Protein AF-A0A3R7E6W0-F1 (afdb_monomer)

Solvent-accessible surface area (backbone atoms only — not comparable to full-atom values): 5903 Å² total; per-residue (Å²): 129,69,66,62,60,53,51,51,50,54,53,50,50,53,50,51,44,27,46,76,68,35,75,55,42,68,37,35,79,67,66,75,42,95,72,46,68,15,39,29,38,53,34,24,76,92,82,48,41,42,32,55,59,50,27,54,55,40,39,72,78,39,34,77,38,88,76,22,48,40,55,52,72,44,72,92,65,37,76,80,42,98,77,48,73,84,69,33,32,42,37,41,33,49,56,95,96,34,85,43,78,47,77,84

Secondary structure (DSSP, 8-state):
-HHHHHHHHHHHHHHHHHHHH-TTHHHHHTTSSS--HHHHHHSBTTTTB-HHHHHHHHHHH-TT-S-EEEE---HHHHTT-SS--S--EEEEEEETTEEEEEE-

Radius of gyration: 15.92 Å; Cα contacts (8 Å, |Δi|>4): 141; chains: 1; bounding box: 32×46×40 Å

pLDDT: mean 92.1, std 9.85, range [49.59, 98.44]

Mean predicted aligned error: 4.8 Å

Foldseek 3Di:
DPPVVVVVVVVVVVLVCCQVPVPPVVCCVVVVDLDTNNCQQQQNPDNGDNLQVVLVVCCVVPQADQPSKGARDDCVRAVPDPDHDPFGMWTWHDDPNDIDIDTD

Structure (mmCIF, N/CA/C/O backbone):
data_AF-A0A3R7E6W0-F1
#
_entry.id   AF-A0A3R7E6W0-F1
#
loop_
_atom_site.group_PDB
_atom_site.id
_atom_site.type_symbol
_atom_site.label_atom_id
_atom_site.label_alt_id
_atom_site.label_comp_id
_atom_site.label_asym_id
_atom_site.label_entity_id
_atom_site.label_seq_id
_atom_site.pdbx_PDB_ins_code
_atom_site.Cartn_x
_atom_site.Cartn_y
_atom_site.Cartn_z
_atom_site.occupancy
_atom_site.B_iso_or_equiv
_atom_site.auth_seq_id
_atom_site.auth_comp_id
_atom_site.auth_asym_id
_atom_site.auth_atom_id
_atom_site.pdbx_PDB_model_num
ATOM 1 N N . MET A 1 1 ? 15.497 -32.140 -1.960 1.00 49.59 1 MET A N 1
ATOM 2 C CA . MET A 1 1 ? 14.272 -31.597 -1.317 1.00 49.59 1 MET A CA 1
ATOM 3 C C . MET A 1 1 ? 14.563 -30.438 -0.345 1.00 49.59 1 MET A C 1
ATOM 5 O O . MET A 1 1 ? 13.649 -29.669 -0.078 1.00 49.59 1 MET A O 1
ATOM 9 N N . GLY A 1 2 ? 15.794 -30.276 0.177 1.00 57.38 2 GLY A N 1
ATOM 10 C CA . GLY A 1 2 ? 16.158 -29.185 1.102 1.00 57.38 2 GLY A CA 1
ATOM 11 C C . GLY A 1 2 ? 16.484 -27.836 0.440 1.00 57.38 2 GLY A C 1
ATOM 12 O O . GLY A 1 2 ? 16.181 -26.794 1.013 1.00 57.38 2 GLY A O 1
ATOM 13 N N . ASP A 1 3 ? 17.009 -27.841 -0.788 1.00 62.25 3 ASP A N 1
ATOM 14 C CA . ASP A 1 3 ? 17.536 -26.628 -1.443 1.00 62.25 3 ASP A CA 1
ATOM 15 C C . ASP A 1 3 ? 16.448 -25.673 -1.957 1.00 62.25 3 ASP A C 1
ATOM 17 O O . ASP A 1 3 ? 16.597 -24.452 -1.916 1.00 62.25 3 ASP A O 1
ATOM 21 N N . ILE A 1 4 ? 15.303 -26.221 -2.369 1.00 60.38 4 ILE A N 1
ATOM 22 C CA . ILE A 1 4 ? 14.168 -25.443 -2.887 1.00 60.38 4 ILE A CA 1
ATOM 23 C C . ILE A 1 4 ? 13.554 -24.580 -1.777 1.00 60.38 4 ILE A C 1
ATOM 25 O O . ILE A 1 4 ? 13.269 -23.406 -1.993 1.00 60.38 4 ILE A O 1
ATOM 29 N N . ASN A 1 5 ? 13.410 -25.118 -0.563 1.00 61.94 5 ASN A N 1
ATOM 30 C CA . ASN A 1 5 ? 12.824 -24.381 0.561 1.00 61.94 5 ASN A CA 1
ATOM 31 C C . ASN A 1 5 ? 13.700 -23.209 1.024 1.00 61.94 5 ASN A C 1
ATOM 33 O O . ASN A 1 5 ? 13.174 -22.184 1.453 1.00 61.94 5 ASN A O 1
ATOM 37 N N . VAL A 1 6 ? 15.027 -23.338 0.934 1.00 65.81 6 VAL A N 1
ATOM 38 C CA . VAL A 1 6 ? 15.963 -22.258 1.281 1.00 65.81 6 VAL A CA 1
ATOM 39 C C . VAL A 1 6 ? 15.954 -21.173 0.205 1.00 65.81 6 VAL A C 1
ATOM 41 O O . VAL A 1 6 ? 15.854 -19.991 0.536 1.00 65.81 6 VAL A O 1
ATOM 44 N N . ALA A 1 7 ? 15.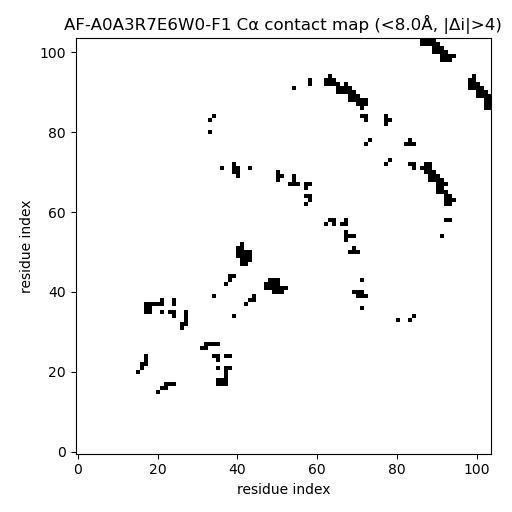972 -21.558 -1.073 1.00 64.19 7 ALA A N 1
ATOM 45 C CA . ALA A 1 7 ? 15.886 -20.614 -2.184 1.00 64.19 7 ALA A CA 1
ATOM 46 C C . ALA A 1 7 ? 14.565 -19.823 -2.169 1.00 64.19 7 ALA A C 1
ATOM 48 O O . ALA A 1 7 ? 14.592 -18.598 -2.272 1.00 64.19 7 ALA A O 1
ATOM 49 N N . VAL A 1 8 ? 13.428 -20.495 -1.943 1.00 68.62 8 VAL A N 1
ATOM 50 C CA . VAL A 1 8 ? 12.100 -19.859 -1.847 1.00 68.62 8 VAL A CA 1
ATOM 51 C C . VAL A 1 8 ? 12.017 -18.897 -0.659 1.00 68.62 8 VAL A C 1
ATOM 53 O O . VAL A 1 8 ? 11.489 -17.791 -0.793 1.00 68.62 8 VAL A O 1
ATOM 56 N N . LYS A 1 9 ? 12.585 -19.263 0.499 1.00 72.19 9 LYS A N 1
ATOM 57 C CA . LYS A 1 9 ? 12.697 -18.344 1.645 1.00 72.19 9 LYS A CA 1
ATOM 58 C C . LYS A 1 9 ? 13.551 -17.123 1.309 1.00 72.19 9 LYS A C 1
ATOM 60 O O . LYS A 1 9 ? 13.168 -16.010 1.652 1.00 72.19 9 LYS A O 1
ATOM 65 N N . GLY A 1 10 ? 14.664 -17.314 0.601 1.00 78.81 10 GLY A N 1
ATOM 66 C CA . GLY A 1 10 ? 15.526 -16.220 0.153 1.00 78.81 10 GLY A CA 1
ATOM 67 C C . GLY A 1 10 ? 14.834 -15.271 -0.829 1.00 78.81 10 GLY A C 1
ATOM 68 O O . GLY A 1 10 ? 14.999 -14.057 -0.724 1.00 78.81 10 GLY A O 1
ATOM 69 N N . THR A 1 11 ? 14.028 -15.791 -1.759 1.00 87.06 11 THR A N 1
ATOM 70 C CA . THR A 1 11 ? 13.252 -14.958 -2.694 1.00 87.06 11 THR A CA 1
ATOM 71 C C . THR A 1 11 ? 12.112 -14.222 -2.003 1.00 87.06 11 THR A C 1
ATOM 73 O O . THR A 1 11 ? 11.888 -13.049 -2.286 1.00 87.06 11 THR A O 1
ATOM 76 N N . LEU A 1 12 ? 11.427 -14.877 -1.062 1.00 90.25 12 LEU A N 1
ATOM 77 C CA . LEU A 1 12 ? 10.341 -14.259 -0.307 1.00 90.25 12 LEU A CA 1
ATOM 78 C C . LEU A 1 12 ? 10.860 -13.157 0.622 1.00 90.25 12 LEU A C 1
ATOM 80 O O . LEU A 1 12 ? 10.260 -12.089 0.680 1.00 90.25 12 LEU A O 1
ATOM 84 N N . GLN A 1 13 ? 12.003 -13.372 1.282 1.00 92.50 13 GLN A N 1
ATOM 85 C CA . GLN A 1 13 ? 12.626 -12.332 2.098 1.00 92.50 13 GLN A CA 1
ATOM 86 C C . GLN A 1 13 ? 12.943 -11.097 1.255 1.00 92.50 13 GLN A C 1
ATOM 88 O O . GLN A 1 13 ? 12.568 -9.997 1.633 1.00 92.50 13 GLN A O 1
ATOM 93 N N . LYS A 1 14 ? 13.564 -11.271 0.082 1.00 92.25 14 LYS A N 1
ATOM 94 C CA . LYS A 1 14 ? 13.852 -10.150 -0.828 1.00 92.25 14 LYS A CA 1
ATOM 95 C C . LYS A 1 14 ? 12.590 -9.386 -1.229 1.00 92.25 14 LYS A C 1
ATOM 97 O O . LYS A 1 14 ? 12.625 -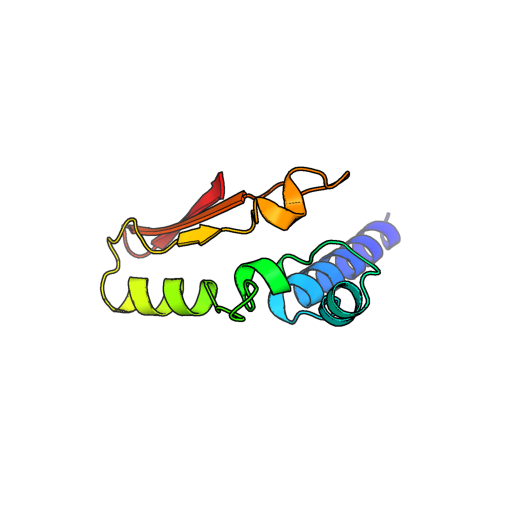8.163 -1.281 1.00 92.25 14 LYS A O 1
ATOM 102 N N . TYR A 1 15 ? 11.492 -10.095 -1.483 1.00 92.06 15 TYR A N 1
ATOM 103 C CA . TYR A 1 15 ? 10.209 -9.464 -1.777 1.00 92.06 15 TYR A CA 1
ATOM 104 C C . TYR A 1 15 ? 9.666 -8.672 -0.578 1.00 92.06 15 TYR A C 1
ATOM 106 O O . TYR A 1 15 ? 9.207 -7.548 -0.745 1.00 92.06 15 TYR A O 1
ATOM 114 N N . TYR A 1 16 ? 9.773 -9.196 0.647 1.00 94.69 16 TYR A N 1
ATOM 115 C CA . TYR A 1 16 ? 9.391 -8.435 1.841 1.00 94.69 16 TYR A CA 1
ATOM 116 C C . TYR A 1 16 ? 10.225 -7.168 2.022 1.00 94.69 16 TYR A C 1
ATOM 118 O O . TYR A 1 16 ? 9.657 -6.114 2.292 1.00 94.69 16 TYR A O 1
ATOM 126 N N . GLU A 1 17 ? 11.541 -7.254 1.836 1.00 95.88 17 GLU A N 1
AT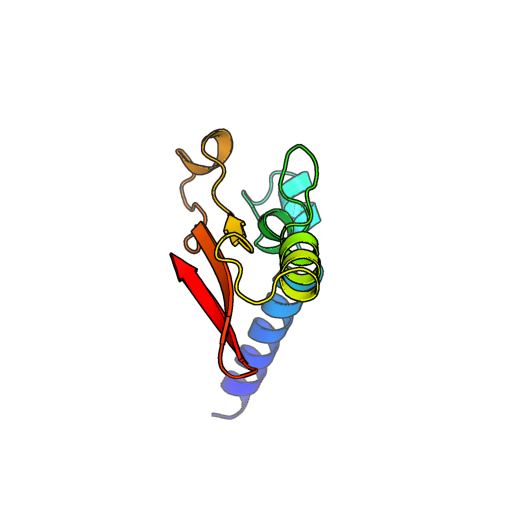OM 127 C CA . GLU A 1 17 ? 12.427 -6.087 1.898 1.00 95.88 17 GLU A CA 1
ATOM 128 C C . GLU A 1 17 ? 12.064 -5.049 0.825 1.00 95.88 17 GLU A C 1
ATOM 130 O O . GLU A 1 17 ? 12.063 -3.850 1.088 1.00 95.88 17 GLU A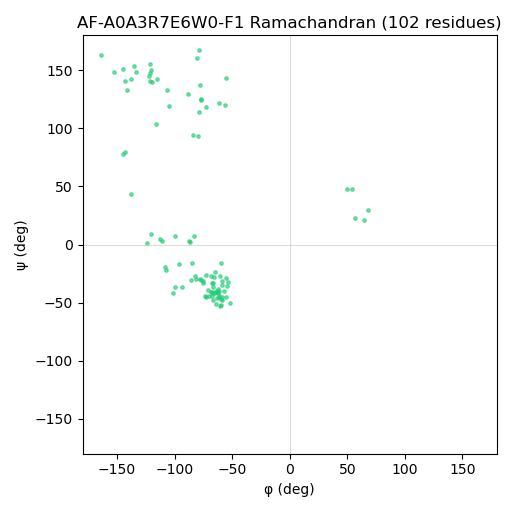 O 1
ATOM 135 N N . GLU A 1 18 ? 11.724 -5.487 -0.389 1.00 95.94 18 GLU A N 1
ATOM 136 C CA . GLU A 1 18 ? 11.222 -4.602 -1.444 1.00 95.94 18 GLU A CA 1
ATOM 137 C C . GLU A 1 18 ? 9.943 -3.883 -1.023 1.00 95.94 18 GLU A C 1
ATOM 139 O O . GLU A 1 18 ? 9.915 -2.658 -1.060 1.00 95.94 18 GLU A O 1
ATOM 144 N N . VAL A 1 19 ? 8.928 -4.608 -0.551 1.00 95.75 19 VAL A N 1
ATOM 145 C CA . VAL A 1 19 ? 7.633 -4.015 -0.186 1.00 95.75 19 VAL A CA 1
ATOM 146 C C . VAL A 1 19 ? 7.729 -3.121 1.055 1.00 95.75 19 VAL A C 1
ATOM 148 O O . VAL A 1 19 ? 7.102 -2.063 1.099 1.00 95.75 19 VAL A O 1
ATOM 151 N N . LEU A 1 20 ? 8.483 -3.520 2.082 1.00 96.06 20 LEU A N 1
ATOM 152 C CA . LEU A 1 20 ? 8.544 -2.799 3.359 1.00 96.06 20 LEU A CA 1
ATOM 153 C C . LEU A 1 20 ? 9.567 -1.664 3.369 1.00 96.06 20 LEU A C 1
ATOM 155 O O . LEU A 1 20 ? 9.350 -0.671 4.061 1.00 96.06 20 LEU A O 1
ATOM 159 N N . HIS A 1 21 ? 10.655 -1.793 2.610 1.00 97.06 21 HIS A N 1
ATOM 160 C CA . HIS A 1 21 ? 11.785 -0.861 2.669 1.00 97.06 21 HIS A CA 1
ATOM 161 C C . HIS A 1 21 ? 12.139 -0.223 1.323 1.00 97.06 21 HIS A C 1
ATOM 163 O O . HIS A 1 21 ? 13.088 0.556 1.260 1.00 97.06 21 HIS A O 1
ATOM 169 N N . GLY A 1 22 ? 11.407 -0.530 0.249 1.00 97.19 22 GLY A N 1
ATOM 170 C CA . GLY A 1 22 ? 11.566 0.152 -1.035 1.00 97.19 22 GLY A CA 1
ATOM 171 C C . GLY A 1 22 ? 12.895 -0.151 -1.716 1.00 97.19 22 GLY A C 1
ATOM 172 O O . GLY A 1 22 ? 13.423 0.678 -2.454 1.00 97.19 22 GLY A O 1
ATOM 173 N N . THR A 1 23 ? 13.471 -1.339 -1.488 1.00 97.12 23 THR A N 1
ATOM 174 C CA . THR A 1 23 ? 14.805 -1.694 -2.019 1.00 97.12 23 THR A CA 1
ATOM 175 C C . THR A 1 23 ? 14.898 -1.658 -3.553 1.00 97.12 23 THR A C 1
ATOM 177 O O . THR A 1 23 ? 16.007 -1.601 -4.094 1.00 97.12 23 THR A O 1
ATOM 180 N N . LEU A 1 24 ? 13.760 -1.642 -4.263 1.00 96.19 24 LEU A N 1
ATOM 181 C CA . LEU A 1 24 ? 13.670 -1.485 -5.720 1.00 96.19 24 LEU A CA 1
ATOM 182 C C . LEU A 1 24 ? 13.061 -0.152 -6.191 1.00 96.19 24 LEU A C 1
ATOM 184 O O . LEU A 1 24 ? 12.959 0.051 -7.399 1.00 96.19 24 LEU A O 1
ATOM 188 N N . ASP A 1 25 ? 12.722 0.786 -5.304 1.00 96.25 25 ASP A N 1
ATOM 189 C CA . ASP A 1 25 ? 12.118 2.073 -5.695 1.00 96.25 25 ASP A CA 1
ATOM 190 C C . ASP A 1 25 ? 13.011 2.875 -6.649 1.00 96.25 25 ASP A C 1
ATOM 192 O O . ASP A 1 25 ? 12.533 3.492 -7.599 1.00 96.25 25 ASP A O 1
ATOM 196 N N . TRP A 1 26 ? 14.333 2.784 -6.476 1.00 95.88 26 TRP A N 1
ATOM 197 C CA . TRP A 1 26 ? 15.310 3.401 -7.378 1.00 95.88 26 TRP A CA 1
ATOM 198 C C . TRP A 1 26 ? 15.124 2.967 -8.843 1.00 95.88 26 TRP A C 1
ATOM 200 O O . TRP A 1 26 ? 15.499 3.690 -9.768 1.00 95.88 26 TRP A O 1
ATOM 210 N N . ALA A 1 27 ? 14.605 1.758 -9.081 1.00 95.75 27 ALA A N 1
ATOM 211 C CA . ALA A 1 27 ? 14.373 1.239 -10.420 1.00 95.75 27 ALA A CA 1
ATOM 212 C C . ALA A 1 27 ? 13.117 1.862 -11.042 1.00 95.75 27 ALA A C 1
ATOM 214 O O . ALA A 1 27 ? 13.109 2.071 -12.256 1.00 95.75 27 ALA A O 1
ATOM 215 N N . VAL A 1 28 ? 12.117 2.220 -10.230 1.00 93.50 28 VAL A N 1
ATOM 216 C CA . VAL A 1 28 ? 10.964 3.026 -10.663 1.00 93.50 28 VAL A CA 1
ATOM 217 C C . VAL A 1 28 ? 11.426 4.435 -11.020 1.00 93.50 28 VAL A C 1
ATOM 219 O O . VAL A 1 28 ? 11.159 4.909 -12.120 1.00 93.50 28 VAL A O 1
ATOM 222 N N . GLU A 1 29 ? 12.227 5.062 -10.154 1.00 92.81 29 GLU A N 1
ATOM 223 C CA . GLU A 1 29 ? 12.778 6.409 -10.379 1.00 92.81 29 GLU A CA 1
ATOM 224 C C . GLU A 1 29 ? 13.624 6.488 -11.667 1.00 92.81 29 GLU A C 1
ATOM 226 O O . GLU A 1 29 ? 13.642 7.510 -12.351 1.00 92.81 29 GLU A O 1
ATOM 231 N N . LYS A 1 30 ? 14.296 5.390 -12.044 1.00 95.75 30 LYS A N 1
ATOM 232 C CA . LYS A 1 30 ? 15.053 5.269 -13.306 1.00 95.75 30 LYS A CA 1
ATOM 233 C C . LYS A 1 30 ? 14.222 4.786 -14.502 1.00 95.75 30 LYS A C 1
ATOM 235 O O . LYS A 1 30 ? 14.803 4.549 -15.560 1.00 95.75 30 LYS A O 1
ATOM 240 N N . GLY A 1 31 ? 12.914 4.581 -14.344 1.00 91.81 31 GLY A N 1
ATOM 241 C CA . GLY A 1 31 ? 12.023 4.084 -15.397 1.00 91.81 31 GLY A CA 1
ATOM 242 C C . GLY A 1 31 ? 12.328 2.657 -15.866 1.00 91.81 31 GLY A C 1
ATOM 243 O O . GLY A 1 31 ? 11.973 2.289 -16.980 1.00 91.81 31 GLY A O 1
ATOM 244 N N . LYS A 1 32 ? 13.023 1.853 -15.050 1.00 92.81 32 LYS A N 1
ATOM 245 C CA . LYS A 1 32 ? 13.363 0.454 -15.365 1.00 92.81 32 LYS A CA 1
ATOM 246 C C . LYS A 1 32 ? 12.222 -0.514 -15.068 1.00 92.81 32 LYS A C 1
ATOM 248 O O . LYS A 1 32 ? 12.164 -1.579 -15.673 1.00 92.81 32 LYS A O 1
ATOM 253 N N . ILE A 1 33 ? 11.366 -0.162 -14.115 1.00 91.25 33 ILE A N 1
ATOM 254 C CA . ILE A 1 33 ? 10.129 -0.869 -13.778 1.00 91.25 33 ILE A CA 1
ATOM 255 C C . ILE A 1 33 ? 9.014 0.163 -13.600 1.00 91.25 33 ILE A C 1
ATOM 257 O O . ILE A 1 33 ? 9.287 1.318 -13.282 1.00 91.25 33 ILE A O 1
ATOM 261 N N . HIS A 1 34 ? 7.766 -0.244 -13.819 1.00 91.00 34 HIS A N 1
ATOM 262 C CA . HIS A 1 34 ? 6.627 0.681 -13.823 1.00 91.00 34 HIS A CA 1
ATOM 263 C C . HIS A 1 34 ? 6.197 1.142 -12.427 1.00 91.00 34 HIS A C 1
ATOM 265 O O . HIS A 1 34 ? 5.698 2.257 -12.283 1.00 91.00 34 HIS A O 1
ATOM 271 N N . TYR A 1 35 ? 6.334 0.273 -11.423 1.00 94.69 35 TYR A N 1
ATOM 272 C CA . TYR A 1 35 ? 5.974 0.551 -10.035 1.00 94.69 35 TYR A CA 1
ATOM 273 C C . TYR A 1 35 ? 6.609 -0.480 -9.090 1.00 94.69 35 TYR A C 1
ATOM 275 O O . TYR A 1 35 ? 6.993 -1.572 -9.516 1.00 94.69 35 TYR A O 1
ATOM 283 N N . THR A 1 36 ? 6.648 -0.150 -7.802 1.00 96.06 36 THR A N 1
ATOM 284 C CA . THR A 1 36 ? 6.821 -1.095 -6.684 1.00 96.06 36 THR A CA 1
ATOM 285 C C . THR A 1 36 ? 5.621 -0.967 -5.754 1.00 96.06 36 THR A C 1
ATOM 287 O O . THR A 1 36 ? 4.966 0.078 -5.704 1.00 96.06 36 THR A O 1
ATOM 290 N N . TYR A 1 37 ? 5.298 -2.010 -4.986 1.00 97.12 37 TYR A N 1
ATOM 291 C CA . TYR A 1 37 ? 4.246 -1.851 -3.974 1.00 97.12 37 TYR A CA 1
ATOM 292 C C . TYR A 1 37 ? 4.668 -0.873 -2.880 1.00 97.12 37 TYR A C 1
ATOM 294 O O . TYR A 1 37 ? 3.806 -0.202 -2.314 1.00 97.12 37 TYR A O 1
ATOM 302 N N . HIS A 1 38 ? 5.970 -0.753 -2.616 1.00 97.94 38 HIS A N 1
ATOM 303 C CA . HIS A 1 38 ? 6.473 0.227 -1.668 1.00 97.94 38 HIS A CA 1
ATOM 304 C C . HIS A 1 38 ? 6.208 1.662 -2.124 1.00 97.94 38 HIS A C 1
ATOM 306 O O . HIS A 1 38 ? 5.585 2.412 -1.375 1.00 97.94 38 HIS A O 1
ATOM 312 N N . GLU A 1 39 ? 6.579 2.019 -3.361 1.00 97.25 39 GLU A N 1
ATOM 313 C CA . GLU A 1 39 ? 6.265 3.328 -3.943 1.00 97.25 39 GLU A CA 1
ATOM 314 C C . GLU A 1 39 ? 4.767 3.605 -3.803 1.00 97.25 39 GLU A C 1
ATOM 316 O O . GLU A 1 39 ? 4.352 4.622 -3.255 1.00 97.25 39 GLU A O 1
ATOM 321 N N . ARG A 1 40 ? 3.930 2.652 -4.219 1.00 97.44 40 ARG A N 1
ATOM 322 C CA . ARG A 1 40 ? 2.483 2.844 -4.216 1.00 97.44 40 ARG A CA 1
ATOM 323 C C . ARG A 1 40 ? 1.881 2.937 -2.809 1.00 97.44 40 ARG A C 1
ATOM 325 O O . ARG A 1 40 ? 0.918 3.66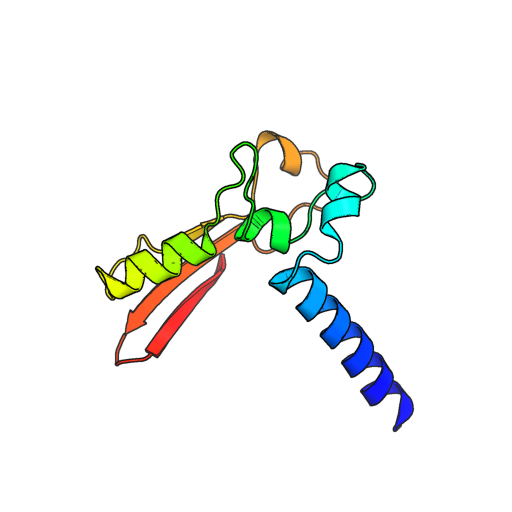9 -2.631 1.00 97.44 40 ARG A O 1
ATOM 332 N N . LEU A 1 41 ? 2.406 2.253 -1.795 1.00 98.00 41 LEU A N 1
ATOM 333 C CA . LEU A 1 41 ? 1.815 2.257 -0.446 1.00 98.00 41 LEU A CA 1
ATOM 334 C C . LEU A 1 41 ? 2.426 3.310 0.493 1.00 98.00 41 LEU A C 1
ATOM 336 O O . LEU A 1 41 ? 1.698 3.909 1.287 1.00 98.00 41 LEU A O 1
ATOM 340 N N . PHE A 1 42 ? 3.733 3.552 0.403 1.00 98.38 42 PHE A N 1
ATOM 341 C CA . PHE A 1 42 ? 4.488 4.401 1.331 1.00 98.38 42 PHE A CA 1
ATOM 342 C C . PHE A 1 42 ? 4.926 5.740 0.725 1.00 98.38 42 PHE A C 1
ATOM 344 O O . PHE A 1 42 ? 5.214 6.669 1.478 1.00 98.38 42 PHE A O 1
ATOM 351 N N . ARG A 1 43 ? 4.967 5.865 -0.608 1.00 97.56 43 ARG A N 1
ATOM 352 C CA . ARG A 1 43 ? 5.404 7.078 -1.324 1.00 97.56 43 ARG A CA 1
ATOM 353 C C . ARG A 1 43 ? 4.494 7.383 -2.518 1.00 97.56 43 ARG A C 1
ATOM 355 O O . ARG A 1 43 ? 4.975 7.709 -3.599 1.00 97.56 43 ARG A O 1
ATOM 362 N N . TYR A 1 44 ? 3.177 7.273 -2.330 1.00 97.38 44 TYR A N 1
ATOM 363 C CA . TYR A 1 44 ? 2.213 7.331 -3.428 1.00 97.38 44 TYR A CA 1
ATOM 364 C C . TYR A 1 44 ? 2.368 8.639 -4.231 1.00 97.38 44 TYR A C 1
ATOM 366 O O . TYR A 1 44 ? 2.253 9.724 -3.645 1.00 97.38 44 TYR A O 1
ATOM 374 N N . PRO A 1 45 ? 2.658 8.565 -5.541 1.00 95.00 45 PRO A N 1
ATOM 375 C CA . PRO A 1 45 ? 2.979 9.743 -6.333 1.00 95.00 45 PRO A CA 1
ATOM 376 C C . PRO A 1 45 ? 1.725 10.519 -6.783 1.00 95.00 45 PRO A C 1
ATOM 378 O O . PRO A 1 45 ? 0.632 9.950 -6.864 1.00 95.00 45 PRO A O 1
ATOM 381 N N . PRO A 1 46 ? 1.882 11.805 -7.156 1.00 93.38 46 PRO A N 1
ATOM 382 C CA . PRO A 1 46 ? 3.149 12.547 -7.225 1.00 93.38 46 PRO A CA 1
ATOM 383 C C . PRO A 1 46 ? 3.610 13.176 -5.900 1.00 93.38 46 PRO A C 1
ATOM 385 O O . PRO A 1 46 ? 4.779 13.530 -5.786 1.00 93.38 46 PRO A O 1
ATOM 388 N N . GLU A 1 47 ? 2.748 13.304 -4.892 1.00 93.81 47 GLU A N 1
ATOM 389 C CA . GLU A 1 47 ? 3.068 14.018 -3.645 1.00 93.81 47 GLU A CA 1
ATOM 390 C C . GLU A 1 47 ? 3.827 13.171 -2.603 1.00 93.81 47 GLU A C 1
ATOM 392 O O . GLU A 1 47 ? 4.040 13.621 -1.480 1.00 93.81 47 GLU A O 1
ATOM 397 N N . SER A 1 48 ? 4.254 11.953 -2.958 1.00 95.50 48 SER A N 1
ATOM 398 C CA . SER A 1 48 ? 4.955 11.016 -2.069 1.00 95.50 48 SER A CA 1
ATOM 399 C C . SER A 1 48 ? 4.183 10.739 -0.767 1.00 95.50 48 SER A C 1
ATOM 401 O O . SER A 1 48 ? 4.738 10.788 0.333 1.00 95.50 48 SER A O 1
ATOM 403 N N . ILE A 1 49 ? 2.888 10.441 -0.889 1.00 98.00 49 ILE A N 1
ATOM 404 C CA . ILE A 1 49 ? 1.979 10.243 0.247 1.00 98.00 49 ILE A CA 1
ATOM 405 C C . ILE A 1 49 ? 2.193 8.861 0.877 1.00 98.00 49 ILE A C 1
ATOM 407 O O . ILE A 1 49 ? 2.035 7.831 0.218 1.00 98.00 49 ILE A O 1
ATOM 411 N N . ASN A 1 50 ? 2.454 8.827 2.185 1.00 98.38 50 ASN A N 1
ATOM 412 C CA . ASN A 1 50 ? 2.509 7.584 2.951 1.00 98.38 50 ASN A CA 1
ATOM 413 C C . ASN A 1 50 ? 1.104 7.151 3.396 1.00 98.38 50 ASN A C 1
ATOM 415 O O . ASN A 1 50 ? 0.584 7.581 4.427 1.00 98.38 50 ASN A O 1
ATOM 419 N N . GLN A 1 51 ? 0.469 6.292 2.598 1.00 98.44 51 GLN A N 1
ATOM 420 C CA . GLN A 1 51 ? -0.894 5.830 2.861 1.00 98.44 51 GLN A CA 1
ATOM 421 C C . GLN A 1 51 ? -0.960 4.839 4.033 1.00 98.44 51 GLN A C 1
ATOM 423 O O . GLN A 1 51 ? -1.996 4.739 4.693 1.00 98.44 51 GLN A O 1
ATOM 428 N N . ILE A 1 52 ? 0.130 4.117 4.318 1.00 98.19 52 ILE A N 1
ATOM 429 C CA . ILE A 1 52 ? 0.205 3.197 5.462 1.00 98.19 52 ILE A CA 1
ATOM 430 C C . ILE A 1 52 ? 0.230 3.970 6.779 1.00 98.19 52 ILE A C 1
ATOM 432 O O . ILE A 1 52 ? -0.527 3.632 7.689 1.00 98.19 52 ILE A O 1
ATOM 436 N N . ASP A 1 53 ? 1.028 5.035 6.860 1.00 98.44 53 ASP A N 1
ATOM 437 C CA . ASP A 1 53 ? 1.050 5.928 8.023 1.00 98.44 53 ASP A CA 1
ATOM 438 C C . ASP A 1 53 ? -0.336 6.541 8.275 1.00 98.44 53 ASP A C 1
ATOM 440 O O . ASP A 1 53 ? -0.878 6.445 9.378 1.00 98.44 53 ASP A O 1
ATOM 444 N N . TYR A 1 54 ? -0.997 7.017 7.211 1.00 98.06 54 TYR A N 1
ATOM 445 C CA . TYR A 1 54 ? -2.383 7.480 7.288 1.00 98.06 54 TYR A CA 1
ATOM 446 C C . TYR A 1 54 ? -3.341 6.418 7.853 1.00 98.06 54 TYR A C 1
ATOM 448 O O . TY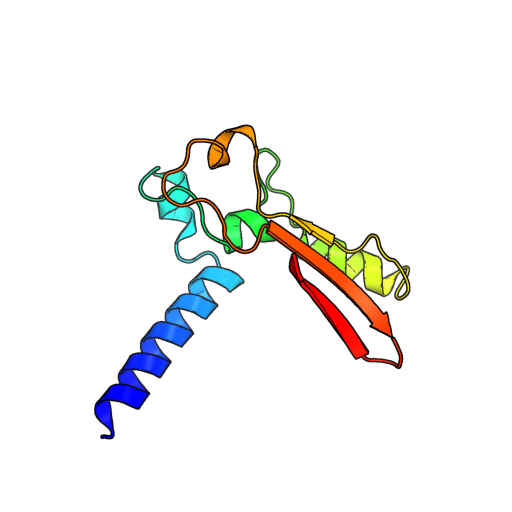R A 1 54 ? -4.175 6.733 8.704 1.00 98.06 54 TYR A O 1
ATOM 456 N N . ILE A 1 55 ? -3.249 5.159 7.404 1.00 98.25 55 ILE A N 1
ATOM 457 C CA . ILE A 1 55 ? -4.079 4.064 7.932 1.00 98.25 55 ILE A CA 1
ATOM 458 C C . ILE A 1 55 ? -3.840 3.882 9.433 1.00 98.25 55 ILE A C 1
ATOM 460 O O . ILE A 1 55 ? -4.809 3.769 10.188 1.00 98.25 55 ILE A O 1
ATOM 464 N N . VAL A 1 56 ? -2.576 3.852 9.861 1.00 97.88 56 VAL A N 1
ATOM 465 C CA . VAL A 1 56 ? -2.194 3.653 11.265 1.00 97.88 56 VAL A CA 1
ATOM 466 C C . VAL A 1 56 ? -2.759 4.772 12.135 1.00 97.88 56 VAL A C 1
ATOM 468 O O . VAL A 1 56 ? -3.491 4.489 13.087 1.00 97.88 56 VAL A O 1
ATOM 471 N N . GLU A 1 57 ? -2.503 6.029 11.779 1.00 98.38 57 GLU A N 1
ATOM 472 C CA . GLU A 1 57 ? -3.012 7.181 12.526 1.00 98.38 57 GLU A CA 1
ATOM 473 C C . GLU A 1 57 ? -4.541 7.221 12.521 1.00 98.38 57 GLU A C 1
ATOM 475 O O . GLU A 1 57 ? -5.174 7.453 13.556 1.00 98.38 57 GLU A O 1
ATOM 480 N N . LYS A 1 58 ? -5.174 6.867 11.394 1.0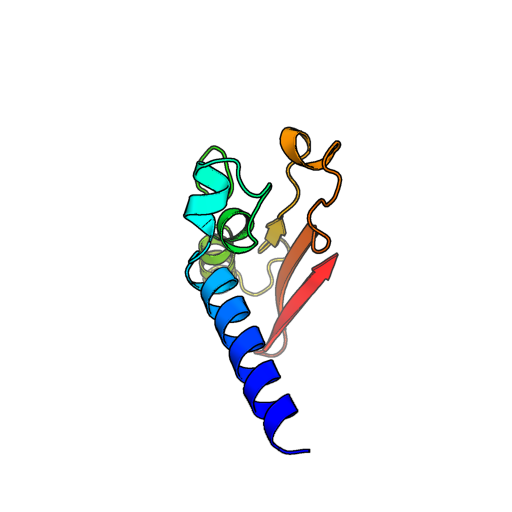0 98.12 58 LYS A N 1
ATOM 481 C CA . LYS A 1 58 ? -6.633 6.862 11.325 1.00 98.12 58 LYS A CA 1
ATOM 482 C C . LYS A 1 58 ? -7.271 5.808 12.220 1.00 98.12 58 LYS A C 1
ATOM 484 O O . LYS A 1 58 ? -8.348 6.053 12.766 1.00 98.12 58 LYS A O 1
ATOM 489 N N . LEU A 1 59 ? -6.653 4.638 12.360 1.00 97.81 59 LEU A N 1
ATOM 490 C CA . LEU A 1 59 ? -7.164 3.572 13.221 1.00 97.81 59 LEU A CA 1
ATOM 491 C C . LEU A 1 59 ? -6.882 3.830 14.703 1.00 97.81 59 LEU A C 1
ATOM 493 O O . LEU A 1 59 ? -7.705 3.430 15.526 1.00 97.81 59 LEU A O 1
ATOM 497 N N . LYS A 1 60 ? -5.793 4.534 15.040 1.00 97.06 60 LYS A N 1
ATOM 498 C CA . LYS A 1 60 ? -5.556 5.038 16.402 1.00 97.06 60 LYS A CA 1
ATOM 499 C C . LYS A 1 60 ? -6.633 6.043 16.819 1.00 97.06 60 LYS A C 1
ATOM 501 O O . LYS A 1 60 ? -7.186 5.929 17.906 1.00 97.06 60 LYS A O 1
ATOM 506 N N . GLU A 1 61 ? -6.966 6.989 15.940 1.00 97.69 61 GLU A N 1
ATOM 507 C CA . GLU A 1 61 ? -7.987 8.016 16.194 1.00 97.69 61 GLU A CA 1
ATOM 508 C C . GLU A 1 61 ? -9.415 7.437 16.159 1.00 97.69 61 GLU A C 1
ATOM 510 O O . GLU A 1 61 ? -10.260 7.749 16.997 1.00 97.69 61 GLU A O 1
ATOM 515 N N . LYS A 1 62 ? -9.715 6.601 15.156 1.00 97.12 62 LYS A N 1
ATOM 516 C CA . LYS A 1 62 ? -11.061 6.085 14.883 1.00 97.12 62 LYS A CA 1
ATOM 517 C C . LYS A 1 62 ? -11.010 4.654 14.358 1.00 97.12 62 LYS A C 1
ATOM 519 O O . LYS A 1 62 ? -11.228 4.386 13.175 1.00 97.12 62 LYS A O 1
ATOM 524 N N . SER A 1 63 ? -10.804 3.723 15.279 1.00 95.62 63 SER A N 1
ATOM 525 C CA . SER A 1 63 ? -10.611 2.288 15.034 1.00 95.62 63 SER A CA 1
ATOM 526 C C . SER A 1 63 ? -11.710 1.618 14.190 1.00 95.62 63 SER A C 1
ATOM 528 O O . SER A 1 63 ? -11.430 0.730 13.385 1.00 95.62 63 SER A O 1
ATOM 530 N N . PHE A 1 64 ? -12.961 2.079 14.292 1.00 93.38 64 PHE A N 1
ATOM 531 C CA . PHE A 1 64 ? -14.098 1.551 13.526 1.00 93.38 64 PHE A CA 1
ATOM 532 C C . PHE A 1 64 ? -14.288 2.187 12.138 1.00 93.38 64 PHE A C 1
ATOM 534 O O . PHE A 1 64 ? -15.254 1.869 11.433 1.00 93.38 64 PHE A O 1
ATOM 541 N N . SER A 1 65 ? -13.399 3.104 11.742 1.00 94.06 65 SER A N 1
ATOM 542 C CA . SER A 1 65 ? -13.441 3.776 10.445 1.00 94.06 65 SER A CA 1
ATOM 543 C C . SER A 1 65 ? -13.455 2.767 9.294 1.00 94.06 65 SER A C 1
ATOM 545 O O . SER A 1 65 ? -12.800 1.729 9.339 1.00 94.06 65 SER A O 1
ATOM 547 N N . ARG A 1 66 ? -14.201 3.108 8.239 1.00 90.94 66 ARG A N 1
ATOM 548 C CA . ARG A 1 66 ? -14.178 2.429 6.929 1.00 90.94 66 ARG A CA 1
ATOM 549 C C . ARG A 1 66 ? -13.332 3.192 5.902 1.00 90.94 66 ARG A C 1
ATOM 551 O O . ARG A 1 66 ? -13.396 2.900 4.719 1.00 90.94 66 ARG A O 1
ATOM 558 N N . ARG A 1 67 ? -12.627 4.236 6.353 1.00 95.56 67 ARG A N 1
ATOM 559 C CA . ARG A 1 67 ? -11.841 5.162 5.522 1.00 95.56 67 ARG A CA 1
ATOM 560 C C . ARG A 1 67 ? -10.338 5.047 5.766 1.00 95.56 67 ARG A C 1
ATOM 562 O O . ARG A 1 67 ? -9.596 5.853 5.231 1.00 95.56 67 ARG A O 1
ATOM 569 N N . ALA A 1 68 ? -9.891 4.096 6.583 1.00 98.06 68 ALA A N 1
ATOM 570 C CA . ALA A 1 68 ? -8.477 3.755 6.654 1.00 98.06 68 ALA A CA 1
ATOM 571 C C . ALA A 1 68 ? -8.178 2.851 5.451 1.00 98.06 68 ALA A C 1
ATOM 573 O O . ALA A 1 68 ? -8.454 1.655 5.479 1.00 98.06 68 ALA A O 1
ATOM 574 N N . GLN A 1 69 ? -7.734 3.454 4.353 1.00 97.94 69 GLN A N 1
ATOM 575 C CA . GLN A 1 69 ? -7.596 2.792 3.061 1.00 97.94 69 GLN A CA 1
ATOM 576 C C . GLN A 1 69 ? -6.385 3.328 2.304 1.00 97.94 69 GLN A C 1
ATOM 578 O O . GLN A 1 69 ? -6.025 4.491 2.467 1.00 97.94 69 GLN A O 1
ATOM 583 N N . ALA A 1 70 ? -5.803 2.477 1.467 1.00 98.12 70 ALA A N 1
ATOM 584 C CA . ALA A 1 70 ? -4.738 2.827 0.544 1.00 98.12 70 ALA A CA 1
ATOM 585 C C . ALA A 1 70 ? -5.048 2.236 -0.832 1.00 98.12 70 ALA A C 1
ATOM 587 O O . ALA A 1 70 ? -5.685 1.182 -0.940 1.00 98.12 70 ALA A O 1
ATOM 588 N N . ILE A 1 71 ? -4.609 2.919 -1.881 1.00 97.88 71 ILE A N 1
ATOM 589 C CA . ILE A 1 71 ? -4.729 2.466 -3.265 1.00 97.88 71 ILE A CA 1
ATOM 590 C C . ILE A 1 71 ? -3.354 2.351 -3.901 1.00 97.88 71 ILE A C 1
ATOM 592 O O . ILE A 1 71 ? -2.439 3.086 -3.561 1.00 97.88 71 ILE A O 1
ATOM 596 N N . THR A 1 72 ? -3.210 1.446 -4.851 1.00 97.06 72 THR A N 1
ATOM 597 C CA . THR A 1 72 ? -1.983 1.329 -5.649 1.00 97.06 72 THR A CA 1
ATOM 598 C C . THR A 1 72 ? -2.178 1.821 -7.075 1.00 97.06 72 THR A C 1
ATOM 600 O O . THR A 1 72 ? -1.207 2.167 -7.741 1.00 97.06 72 THR A O 1
ATOM 603 N N . TRP A 1 73 ? -3.431 1.849 -7.532 1.00 96.00 73 TRP A N 1
ATOM 604 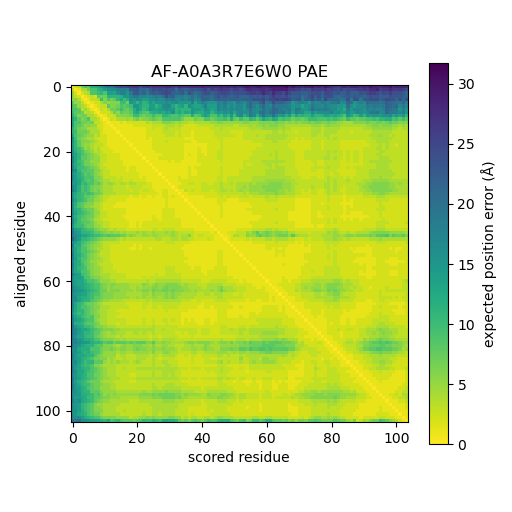C CA . TRP A 1 73 ? -3.796 2.159 -8.900 1.00 96.00 73 TRP A CA 1
ATOM 605 C C . TRP A 1 73 ? -3.724 3.660 -9.173 1.00 96.00 73 TRP A C 1
ATOM 607 O O . TRP A 1 73 ? -4.432 4.449 -8.548 1.00 96.00 73 TRP A O 1
ATOM 617 N N . ILE A 1 74 ? -2.946 4.033 -10.180 1.00 95.25 74 ILE A N 1
ATOM 618 C CA . ILE A 1 74 ? -2.800 5.390 -10.691 1.00 95.25 74 ILE A CA 1
ATOM 619 C C . ILE A 1 74 ? -3.310 5.392 -12.129 1.00 95.25 74 ILE A C 1
ATOM 621 O O . ILE A 1 74 ? -2.592 4.964 -13.031 1.00 95.25 74 ILE A O 1
ATOM 625 N N . PRO A 1 75 ? -4.520 5.918 -12.400 1.00 94.31 75 PRO A N 1
ATOM 626 C CA . PRO A 1 75 ? -5.121 5.847 -13.732 1.00 94.31 75 PRO A CA 1
ATOM 627 C C . PRO A 1 75 ? -4.235 6.399 -14.852 1.00 94.31 75 PRO A C 1
ATOM 629 O O . PRO A 1 75 ? -4.227 5.855 -15.950 1.00 94.31 75 PRO A O 1
ATOM 632 N N . LYS A 1 76 ? -3.463 7.456 -14.571 1.00 91.62 76 LYS A N 1
ATOM 633 C CA . LYS A 1 76 ? -2.558 8.071 -15.552 1.00 91.62 76 LYS A CA 1
ATOM 634 C C . LYS A 1 76 ? -1.373 7.180 -15.936 1.00 91.62 76 LYS A C 1
ATOM 636 O O . LYS A 1 76 ? -0.846 7.353 -17.026 1.00 91.62 76 LYS A O 1
ATOM 641 N N . MET A 1 77 ? -0.949 6.282 -15.049 1.00 90.88 77 MET A N 1
ATOM 642 C CA . MET A 1 77 ? 0.209 5.410 -15.260 1.00 90.88 77 MET A CA 1
ATOM 643 C C . MET A 1 77 ? -0.223 4.003 -15.674 1.00 90.88 77 MET A C 1
ATOM 645 O O . MET A 1 77 ? 0.348 3.425 -16.590 1.00 90.88 77 MET A O 1
ATOM 649 N N . ASP A 1 78 ? -1.264 3.472 -15.036 1.00 93.81 78 ASP A N 1
ATOM 650 C CA . ASP A 1 78 ? -1.546 2.037 -15.063 1.00 93.81 78 ASP A CA 1
ATOM 651 C C . ASP A 1 78 ? -2.571 1.630 -16.135 1.00 93.81 78 ASP A C 1
ATOM 653 O O . ASP A 1 78 ? -2.647 0.459 -16.487 1.00 93.81 78 ASP A O 1
ATOM 657 N N . MET A 1 79 ? -3.345 2.571 -16.695 1.00 92.75 79 MET A N 1
ATOM 658 C CA . MET A 1 79 ? -4.376 2.268 -17.708 1.00 92.75 79 MET A CA 1
ATOM 659 C C . MET A 1 79 ? -3.808 1.630 -18.985 1.00 92.75 79 MET A C 1
ATOM 661 O O . MET A 1 79 ? -4.512 0.885 -19.660 1.00 92.75 79 MET A O 1
ATOM 665 N N . TRP A 1 80 ? -2.545 1.920 -19.294 1.00 87.81 80 TRP A N 1
ATOM 666 C CA . TRP A 1 80 ? -1.854 1.469 -20.504 1.00 87.81 80 TRP A CA 1
ATOM 667 C C . TRP A 1 80 ? -0.617 0.625 -20.190 1.00 87.81 80 TRP A C 1
ATOM 669 O O . TRP A 1 80 ? 0.185 0.366 -21.081 1.00 87.81 80 TRP A O 1
ATOM 679 N N . ALA A 1 81 ? -0.426 0.245 -18.924 1.00 87.44 81 ALA A N 1
ATOM 680 C CA . ALA A 1 81 ? 0.699 -0.584 -18.525 1.00 87.44 81 ALA A CA 1
ATOM 681 C C . ALA A 1 81 ? 0.432 -2.049 -18.897 1.00 87.44 81 ALA A C 1
ATOM 683 O O . ALA A 1 81 ? -0.650 -2.569 -18.631 1.00 87.44 81 ALA A O 1
ATOM 684 N N . ASP A 1 82 ? 1.444 -2.735 -19.433 1.00 88.25 82 ASP A N 1
ATOM 685 C CA . ASP A 1 82 ? 1.365 -4.170 -19.758 1.00 88.25 82 ASP A CA 1
ATOM 686 C C . ASP A 1 82 ? 1.194 -5.046 -18.509 1.00 88.25 82 ASP A C 1
ATOM 688 O O . ASP A 1 82 ? 0.733 -6.185 -18.565 1.00 88.25 82 ASP A O 1
ATOM 692 N N . SER A 1 83 ? 1.610 -4.532 -17.354 1.00 88.81 83 SER A N 1
ATOM 693 C CA . SER A 1 83 ? 1.538 -5.219 -16.068 1.00 88.81 83 SER A CA 1
ATOM 694 C C . SER A 1 83 ? 1.211 -4.205 -14.975 1.00 88.81 83 SER A C 1
ATOM 696 O O . SER A 1 83 ? 2.121 -3.726 -14.300 1.00 88.81 83 SER A O 1
ATOM 698 N N . PRO A 1 84 ? -0.067 -3.816 -14.828 1.00 92.56 84 PRO A N 1
ATOM 699 C CA . PRO A 1 84 ? -0.484 -2.891 -13.787 1.00 92.56 84 PRO A CA 1
ATOM 700 C C . PRO A 1 84 ? -0.605 -3.603 -12.425 1.00 92.56 84 PRO A C 1
ATOM 702 O O . PRO A 1 84 ? -0.634 -4.837 -12.368 1.00 92.56 84 PRO A O 1
ATOM 705 N N . PRO A 1 85 ? -0.721 -2.861 -11.308 1.00 93.50 85 PRO A N 1
ATOM 706 C CA . PRO A 1 85 ? -0.852 -3.464 -9.987 1.00 93.50 85 PRO A CA 1
ATOM 707 C C . PRO A 1 85 ? -2.111 -4.328 -9.847 1.00 93.50 85 PRO A C 1
ATOM 709 O O . PRO A 1 85 ? -3.239 -3.849 -9.972 1.00 93.50 85 PRO A O 1
ATOM 712 N N . CYS A 1 86 ? -1.911 -5.609 -9.519 1.00 92.69 86 CYS A N 1
ATOM 713 C CA . CYS A 1 86 ? -2.995 -6.564 -9.269 1.00 92.69 86 CYS A CA 1
ATOM 714 C C . CYS A 1 86 ? -3.785 -6.229 -7.996 1.00 92.69 86 CYS A C 1
ATOM 716 O O . CYS A 1 86 ? -5.014 -6.278 -7.986 1.00 92.69 86 CYS A O 1
ATOM 718 N N . LEU A 1 87 ? -3.085 -5.896 -6.907 1.00 94.50 87 LEU A N 1
ATOM 719 C CA . LEU A 1 87 ? -3.712 -5.373 -5.696 1.00 94.50 87 LEU A CA 1
ATOM 720 C C . LEU A 1 87 ? -4.002 -3.905 -5.944 1.00 94.50 87 LEU A C 1
ATOM 722 O O . LEU A 1 87 ? -3.034 -3.167 -6.048 1.00 94.50 87 LEU A O 1
ATOM 726 N N . ARG A 1 88 ? -5.270 -3.481 -6.007 1.00 95.06 88 ARG A N 1
ATOM 727 C CA . ARG A 1 88 ? -5.638 -2.089 -6.331 1.00 95.06 88 ARG A CA 1
ATOM 728 C C . ARG A 1 88 ? -5.966 -1.269 -5.099 1.00 95.06 88 ARG A C 1
ATOM 730 O O . ARG A 1 88 ? -5.658 -0.079 -5.056 1.00 95.06 88 ARG A O 1
ATOM 737 N N . ARG A 1 89 ? -6.609 -1.888 -4.107 1.00 96.25 89 ARG A N 1
ATOM 738 C CA . ARG A 1 89 ? -7.001 -1.229 -2.861 1.00 96.25 89 ARG A CA 1
ATOM 739 C C . ARG A 1 89 ? -6.852 -2.156 -1.667 1.00 96.25 89 ARG A C 1
ATOM 741 O O . ARG A 1 89 ? -7.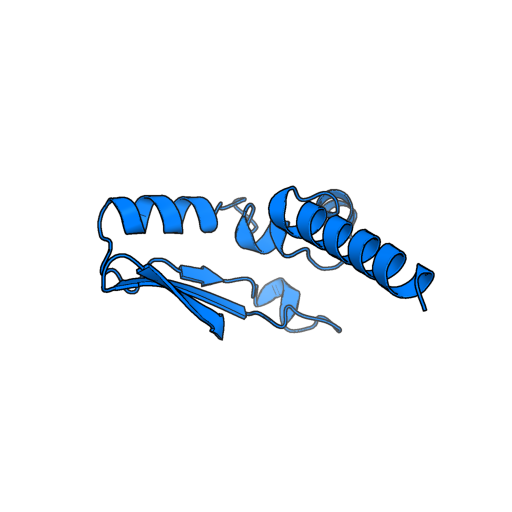264 -3.313 -1.709 1.00 96.25 89 ARG A O 1
ATOM 748 N N . VAL A 1 90 ? -6.384 -1.583 -0.565 1.00 96.56 90 VAL A N 1
ATOM 749 C CA . VAL A 1 90 ? -6.498 -2.148 0.780 1.00 96.56 90 VAL A CA 1
ATOM 750 C C . VAL A 1 90 ? -7.366 -1.235 1.637 1.00 96.56 90 VAL A C 1
ATOM 752 O O . VAL A 1 90 ? -7.299 -0.011 1.519 1.00 96.56 90 VAL A O 1
ATOM 755 N N . TRP A 1 91 ? -8.196 -1.806 2.502 1.00 96.81 91 TRP A N 1
ATOM 756 C CA . TRP A 1 91 ? -8.846 -1.050 3.568 1.00 96.81 91 TRP A CA 1
ATOM 757 C C . TRP A 1 91 ? -8.844 -1.839 4.866 1.00 96.81 91 TRP A C 1
ATOM 759 O O . TRP A 1 91 ? -8.998 -3.061 4.875 1.00 96.81 91 TRP A O 1
ATOM 769 N N . CYS A 1 92 ? -8.645 -1.117 5.959 1.00 97.81 92 CYS A N 1
ATOM 770 C CA . CYS A 1 92 ? -8.424 -1.676 7.275 1.00 97.81 92 CYS A CA 1
ATOM 771 C C . CYS A 1 92 ? -9.469 -1.154 8.260 1.00 97.81 92 CYS A C 1
ATOM 773 O O . CYS A 1 92 ? -9.904 -0.003 8.192 1.00 97.81 92 CYS A O 1
ATOM 775 N N . THR A 1 93 ? -9.878 -1.999 9.200 1.00 97.75 93 THR A N 1
ATOM 776 C CA . THR A 1 93 ? -10.754 -1.606 10.307 1.00 97.75 93 THR A CA 1
ATOM 777 C C . THR A 1 93 ? -10.504 -2.502 11.516 1.00 97.75 93 THR A C 1
ATOM 779 O O . THR A 1 93 ? -10.174 -3.679 11.366 1.00 97.75 93 THR A O 1
ATOM 782 N N . MET A 1 94 ? -10.673 -1.971 12.724 1.00 97.44 94 MET A N 1
ATOM 783 C CA . MET A 1 94 ? -10.581 -2.767 13.947 1.00 97.44 94 MET A CA 1
ATOM 784 C C . MET A 1 94 ? -11.950 -3.358 14.287 1.00 97.44 94 MET A C 1
ATOM 786 O O . MET A 1 94 ? -12.955 -2.640 14.330 1.00 97.44 94 MET A O 1
ATOM 790 N N . ARG A 1 95 ? -12.014 -4.666 14.540 1.00 94.81 95 ARG A N 1
ATOM 791 C CA . ARG A 1 95 ? -13.203 -5.359 15.065 1.00 94.81 95 ARG A CA 1
ATOM 792 C C . ARG A 1 95 ? -12.752 -6.417 16.056 1.00 94.81 95 ARG A C 1
ATOM 794 O O . ARG A 1 95 ? -11.849 -7.182 15.732 1.00 94.81 95 ARG A O 1
ATOM 801 N N . ASN A 1 96 ? -13.394 -6.470 17.223 1.00 94.25 96 ASN A N 1
ATOM 802 C CA . ASN A 1 96 ? -13.089 -7.442 18.280 1.00 94.25 96 ASN A CA 1
ATOM 803 C C . ASN A 1 96 ? -11.581 -7.497 18.595 1.00 94.25 96 ASN A C 1
ATOM 805 O O . ASN A 1 96 ? -10.983 -8.569 18.565 1.00 94.25 96 ASN A O 1
ATOM 809 N N . ASP A 1 97 ? -10.964 -6.323 18.766 1.00 93.12 97 ASP A N 1
ATOM 810 C CA . ASP A 1 97 ? -9.526 -6.141 19.024 1.00 93.12 97 ASP A CA 1
ATOM 811 C C . ASP A 1 97 ? -8.582 -6.760 17.982 1.00 93.12 97 ASP A C 1
ATOM 813 O O . ASP A 1 97 ? -7.406 -7.006 18.241 1.00 93.12 97 ASP A O 1
ATOM 817 N N . ARG A 1 98 ? -9.078 -6.979 16.760 1.00 96.31 98 ARG A N 1
ATOM 818 C CA . ARG A 1 98 ? -8.290 -7.463 15.626 1.00 96.31 98 ARG A CA 1
ATOM 819 C C . ARG A 1 98 ? -8.303 -6.462 14.484 1.00 96.31 98 ARG A C 1
ATOM 821 O O . ARG A 1 98 ? -9.348 -5.899 14.141 1.00 96.31 98 ARG A O 1
ATOM 828 N N . LEU A 1 99 ? -7.142 -6.298 13.857 1.00 96.44 99 LEU A N 1
ATOM 829 C CA . LEU A 1 99 ? -7.021 -5.612 12.578 1.00 96.44 99 LEU A CA 1
ATOM 830 C C . LEU A 1 99 ? -7.601 -6.511 11.485 1.00 96.44 99 LEU A C 1
ATOM 832 O O . LEU A 1 99 ? -7.112 -7.614 11.253 1.00 96.44 99 LEU A O 1
ATOM 836 N N . ASN A 1 100 ? -8.641 -6.033 10.812 1.00 96.94 100 ASN A N 1
ATOM 837 C CA . ASN A 1 100 ? -9.207 -6.688 9.642 1.00 96.94 100 ASN A CA 1
ATOM 838 C C . ASN A 1 100 ? -8.764 -5.905 8.414 1.00 96.94 100 ASN A C 1
ATOM 840 O O . ASN A 1 100 ? -9.074 -4.719 8.299 1.00 96.94 100 ASN A O 1
ATOM 844 N N . MET A 1 101 ? -8.037 -6.571 7.523 1.00 96.50 101 MET A N 1
ATOM 845 C CA . MET A 1 101 ? -7.614 -6.027 6.241 1.00 96.50 101 MET A CA 1
ATOM 846 C C . MET A 1 101 ? -8.436 -6.672 5.133 1.00 96.50 101 MET A C 1
ATOM 848 O O . MET A 1 101 ? -8.586 -7.891 5.074 1.00 96.50 101 MET A O 1
ATOM 852 N N . HIS A 1 102 ? -8.932 -5.842 4.234 1.00 96.00 102 HIS A N 1
ATOM 853 C CA . HIS A 1 102 ? -9.686 -6.253 3.067 1.00 96.00 102 HIS A CA 1
ATOM 854 C C . HIS A 1 102 ? -8.978 -5.753 1.811 1.00 96.00 102 HIS A C 1
ATOM 856 O O . HIS A 1 102 ? -8.502 -4.616 1.778 1.00 96.00 102 HIS A O 1
ATOM 862 N N . THR A 1 103 ? -8.956 -6.575 0.767 1.00 94.62 103 THR A N 1
ATOM 863 C CA . THR A 1 103 ? -8.318 -6.265 -0.517 1.00 94.62 103 THR A CA 1
ATOM 864 C C . THR A 1 103 ? -9.336 -6.327 -1.657 1.00 94.62 103 THR A C 1
ATOM 866 O O . THR A 1 103 ? -10.316 -7.071 -1.575 1.00 94.62 103 THR A O 1
ATOM 869 N N . ALA A 1 104 ? -9.154 -5.493 -2.686 1.00 84.06 104 ALA A N 1
ATOM 870 C CA . ALA A 1 104 ? -9.984 -5.451 -3.898 1.00 84.06 104 ALA A CA 1
ATOM 871 C C . ALA A 1 104 ? -9.209 -4.905 -5.109 1.00 84.06 104 ALA A C 1
ATOM 873 O O . ALA A 1 104 ? -8.169 -4.235 -4.902 1.00 84.06 104 ALA A O 1
#

Sequence (104 aa):
MGDINVAVKGTLQKYYEEVLHGTLDWAVEKGKIHYTYHERLFRYPPESINQIDYIVEKLKEKSFSRRAQAITWIPKMDMWADSPPCLRRVWCTMRNDRLNMHTA

Nearest PDB structures (foldseek):
  3uwl-assembly1_A  TM=7.053E-01  e=4.530E-05  Enterococcus faecalis
  1jmf-assembly1_A  TM=6.433E-01  e=4.530E-05  Lacticaseibacillus casei
  5j7w-assembly2_B  TM=7.711E-01  e=1.814E-04  Enterococcus faecalis
  4o7u-assembly2_C  TM=7.005E-01  e=1.001E-04  Enterococcus faecalis V583
  4e28-assembly1_A-2  TM=5.982E-01  e=2.090E-03  Homo sapiens